Protein AF-A0A1G7WDB5-F1 (afdb_monomer)

Structure (mmCIF, N/CA/C/O backbone):
data_AF-A0A1G7WDB5-F1
#
_entry.id   AF-A0A1G7WDB5-F1
#
loop_
_atom_site.group_PDB
_atom_site.id
_atom_site.type_symbol
_atom_site.label_atom_id
_atom_site.label_alt_id
_atom_site.label_comp_id
_atom_site.label_asym_id
_atom_site.label_entity_id
_atom_site.label_seq_id
_atom_site.pdbx_PDB_ins_code
_atom_site.Cartn_x
_atom_site.Cartn_y
_atom_site.Cartn_z
_atom_site.occupancy
_atom_site.B_iso_or_equiv
_atom_site.auth_seq_id
_atom_site.auth_comp_id
_atom_site.auth_asym_id
_atom_site.auth_atom_id
_atom_site.pdbx_PDB_model_num
ATOM 1 N N . MET A 1 1 ? 35.007 -9.159 -19.078 1.00 35.38 1 MET A N 1
ATOM 2 C CA . MET A 1 1 ? 33.802 -9.496 -18.297 1.00 35.38 1 MET A CA 1
ATOM 3 C C . MET A 1 1 ? 32.646 -8.848 -19.020 1.00 35.38 1 MET A C 1
ATOM 5 O O . MET A 1 1 ? 32.506 -7.634 -18.936 1.00 35.38 1 MET A O 1
ATOM 9 N N . ASP A 1 2 ? 31.940 -9.626 -19.838 1.00 41.91 2 ASP A N 1
ATOM 10 C CA . ASP A 1 2 ? 30.758 -9.146 -20.546 1.00 41.91 2 ASP A CA 1
ATOM 11 C C . ASP A 1 2 ? 29.691 -8.780 -19.519 1.00 41.91 2 ASP A C 1
ATOM 13 O O . ASP A 1 2 ? 29.236 -9.613 -18.737 1.00 41.91 2 ASP A O 1
ATOM 17 N N . ASN A 1 3 ? 29.336 -7.498 -19.491 1.00 50.06 3 ASN A N 1
ATOM 18 C CA . ASN A 1 3 ? 28.147 -7.027 -18.807 1.00 50.06 3 ASN A CA 1
ATOM 19 C C . ASN A 1 3 ? 26.952 -7.508 -19.635 1.00 50.06 3 ASN A C 1
ATOM 21 O O . ASN A 1 3 ? 26.459 -6.773 -20.492 1.00 50.06 3 ASN A O 1
ATOM 25 N N . GLU A 1 4 ? 26.528 -8.755 -19.424 1.00 56.00 4 GLU A N 1
ATOM 26 C CA . GLU A 1 4 ? 25.262 -9.256 -19.947 1.00 56.00 4 GLU A CA 1
ATOM 27 C C . GLU A 1 4 ? 24.157 -8.333 -19.424 1.00 56.00 4 GLU A C 1
ATOM 29 O O . GLU A 1 4 ? 23.785 -8.358 -18.248 1.00 56.00 4 GLU A O 1
ATOM 34 N N . LYS A 1 5 ? 23.672 -7.436 -20.291 1.00 59.19 5 LYS A N 1
ATOM 35 C CA . LYS A 1 5 ? 22.452 -6.680 -20.022 1.00 59.19 5 LYS A CA 1
ATOM 36 C C . LYS A 1 5 ? 21.369 -7.707 -19.676 1.00 59.19 5 LYS A C 1
ATOM 38 O O . LYS A 1 5 ? 21.233 -8.676 -20.424 1.00 59.19 5 LYS A O 1
ATOM 43 N N . PRO A 1 6 ? 20.613 -7.520 -18.580 1.00 62.53 6 PRO A N 1
ATOM 44 C CA . PRO A 1 6 ? 19.534 -8.437 -18.246 1.00 62.53 6 PRO A CA 1
ATOM 45 C C . PRO A 1 6 ? 18.610 -8.557 -19.457 1.00 62.53 6 PRO A C 1
ATOM 47 O O . PRO A 1 6 ? 18.256 -7.540 -20.065 1.00 62.53 6 PRO A O 1
ATOM 50 N N . SER A 1 7 ? 18.259 -9.786 -19.838 1.00 70.56 7 SER A N 1
ATOM 51 C CA . SER A 1 7 ? 17.358 -9.985 -20.968 1.00 70.56 7 SER A CA 1
ATOM 52 C C . SER A 1 7 ? 16.026 -9.280 -20.675 1.00 70.56 7 SER A C 1
ATOM 54 O O . SER A 1 7 ? 15.598 -9.173 -19.518 1.00 70.56 7 SER A O 1
ATOM 56 N N . GLN A 1 8 ? 15.349 -8.765 -21.705 1.00 70.25 8 GLN A N 1
ATOM 57 C CA . GLN A 1 8 ? 14.042 -8.118 -21.520 1.00 70.25 8 GLN A CA 1
ATOM 58 C C . GLN A 1 8 ? 13.028 -9.058 -20.841 1.00 70.25 8 GLN A C 1
ATOM 60 O O . GLN A 1 8 ? 12.173 -8.598 -20.077 1.00 70.25 8 GLN A O 1
ATOM 65 N N . ASP A 1 9 ? 13.164 -10.370 -21.048 1.00 76.12 9 ASP A N 1
ATOM 66 C CA . ASP A 1 9 ? 12.348 -11.393 -20.397 1.00 76.12 9 ASP A CA 1
ATOM 67 C C . ASP A 1 9 ? 12.623 -11.494 -18.886 1.00 76.12 9 ASP A C 1
ATOM 69 O O . ASP A 1 9 ? 11.677 -11.588 -18.094 1.00 76.12 9 ASP A O 1
ATOM 73 N N . ASP A 1 10 ? 13.880 -11.352 -18.454 1.00 78.44 10 ASP A N 1
ATOM 74 C CA . ASP A 1 10 ? 14.243 -11.306 -17.032 1.00 78.44 10 ASP A CA 1
ATOM 75 C C . ASP A 1 10 ? 13.687 -10.061 -16.337 1.00 78.44 10 ASP A C 1
ATOM 77 O O . ASP A 1 10 ? 13.164 -10.142 -15.218 1.00 78.44 10 ASP A O 1
ATOM 81 N N . LEU A 1 11 ?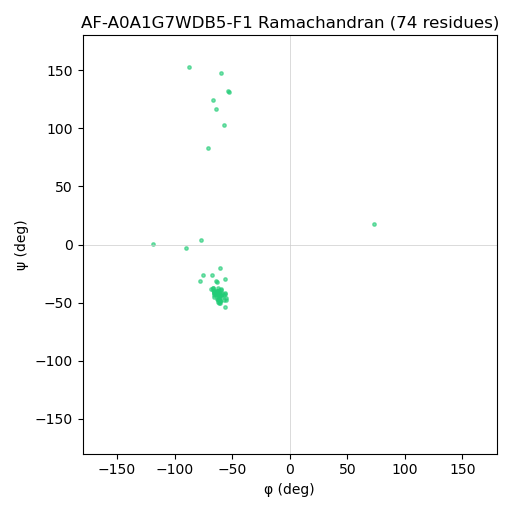 13.747 -8.899 -16.998 1.00 78.88 11 LEU A N 1
ATOM 82 C CA . LEU A 1 11 ? 13.177 -7.653 -16.474 1.00 78.88 11 LEU A CA 1
ATOM 83 C C . LEU A 1 11 ? 11.653 -7.752 -16.341 1.00 78.88 11 LEU A C 1
ATOM 85 O O . LEU A 1 11 ? 11.083 -7.342 -15.324 1.00 78.88 11 LEU A O 1
ATOM 89 N N . LYS A 1 12 ? 10.982 -8.351 -17.330 1.00 78.94 12 LYS A N 1
ATOM 90 C CA . LYS A 1 12 ? 9.528 -8.557 -17.328 1.00 78.94 12 LYS A CA 1
ATOM 91 C C . LYS A 1 12 ? 9.092 -9.524 -16.225 1.00 78.94 12 LYS A C 1
ATOM 93 O O . LYS A 1 12 ? 8.111 -9.255 -15.526 1.00 78.94 12 LYS A O 1
ATOM 98 N N . SER A 1 13 ? 9.847 -10.605 -16.020 1.00 83.38 13 SER A N 1
ATOM 99 C CA . SER A 1 13 ? 9.641 -11.554 -14.921 1.00 83.38 13 SER A CA 1
ATOM 100 C C . SER A 1 13 ? 9.823 -10.885 -13.551 1.00 83.38 13 SER A C 1
ATOM 102 O O . SER A 1 13 ? 8.922 -10.934 -12.708 1.00 83.38 13 SER A O 1
ATOM 104 N N . LYS A 1 14 ? 10.922 -10.141 -13.351 1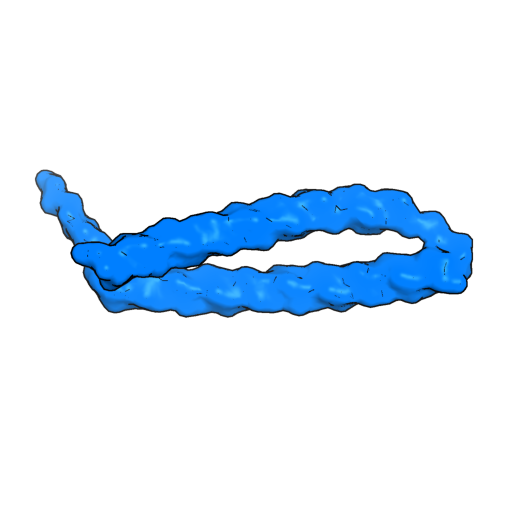.00 83.25 14 LYS A N 1
ATOM 105 C CA . LYS A 1 14 ? 11.177 -9.371 -12.118 1.00 83.25 14 LYS A CA 1
ATOM 106 C C . LYS A 1 14 ? 10.074 -8.350 -11.834 1.00 83.25 14 LYS A C 1
ATOM 108 O O . LYS A 1 14 ? 9.628 -8.239 -10.692 1.00 83.25 14 LYS A O 1
ATOM 113 N N . LEU A 1 15 ? 9.588 -7.639 -12.855 1.00 86.12 15 LEU A N 1
ATOM 114 C CA . LEU A 1 15 ? 8.503 -6.666 -12.706 1.00 86.12 15 LEU A CA 1
ATOM 115 C C . LEU A 1 15 ? 7.193 -7.332 -12.268 1.00 86.12 15 LEU A C 1
ATOM 117 O O . LEU A 1 15 ? 6.488 -6.791 -11.413 1.00 86.12 15 LEU A O 1
ATOM 121 N N . LYS A 1 16 ? 6.881 -8.517 -12.807 1.00 87.81 16 LYS A N 1
ATOM 122 C CA . LYS A 1 16 ? 5.715 -9.307 -12.390 1.00 87.81 16 LYS A CA 1
ATOM 123 C C . LYS A 1 16 ? 5.823 -9.699 -10.916 1.00 87.81 16 LYS A C 1
ATOM 125 O O . LYS A 1 16 ? 4.884 -9.453 -10.162 1.00 87.81 16 LYS A O 1
ATOM 130 N N . THR A 1 17 ? 6.980 -10.206 -10.490 1.00 89.38 17 THR A N 1
ATOM 131 C CA . THR A 1 17 ? 7.247 -10.574 -9.091 1.00 89.38 17 THR A CA 1
ATOM 132 C C . THR A 1 17 ? 7.122 -9.379 -8.149 1.00 89.38 17 THR A C 1
ATOM 134 O O . THR A 1 17 ? 6.395 -9.451 -7.162 1.00 89.38 17 THR A O 1
ATOM 137 N N . ILE A 1 18 ? 7.746 -8.243 -8.477 1.00 89.44 18 ILE A N 1
ATOM 138 C CA . ILE A 1 18 ? 7.646 -7.015 -7.671 1.00 89.44 18 ILE A CA 1
ATOM 139 C C . ILE A 1 18 ? 6.203 -6.527 -7.598 1.00 89.44 18 ILE A C 1
ATOM 141 O O . ILE A 1 18 ? 5.756 -6.088 -6.542 1.00 89.44 18 ILE A O 1
ATOM 145 N N . SER A 1 19 ? 5.449 -6.622 -8.696 1.00 88.38 19 SER A N 1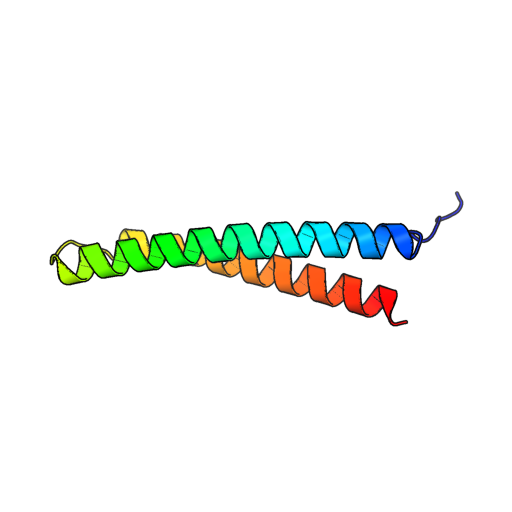
ATOM 146 C CA . SER A 1 19 ? 4.044 -6.232 -8.684 1.00 88.38 19 SER A CA 1
ATOM 147 C C . SER A 1 19 ? 3.206 -7.142 -7.785 1.00 88.38 19 SER A C 1
ATOM 149 O O . SER A 1 19 ? 2.347 -6.631 -7.075 1.00 88.38 19 SER A O 1
ATOM 151 N N . ILE A 1 20 ? 3.450 -8.456 -7.788 1.00 93.31 20 ILE A N 1
ATOM 152 C CA . ILE A 1 20 ? 2.768 -9.403 -6.891 1.00 93.31 20 ILE A CA 1
ATOM 153 C C . ILE A 1 20 ? 3.081 -9.060 -5.432 1.00 93.31 20 ILE A C 1
ATOM 155 O O . ILE A 1 20 ? 2.160 -8.888 -4.637 1.00 93.31 20 ILE A O 1
ATOM 159 N N . ILE A 1 21 ? 4.364 -8.885 -5.103 1.00 91.00 21 ILE A N 1
ATOM 160 C CA . ILE A 1 21 ? 4.808 -8.506 -3.755 1.00 91.00 21 ILE A CA 1
ATOM 161 C C . ILE A 1 21 ? 4.137 -7.196 -3.330 1.00 91.00 21 ILE A C 1
ATOM 163 O O . ILE A 1 21 ? 3.552 -7.129 -2.253 1.00 91.00 21 ILE A O 1
ATOM 167 N N . PHE A 1 22 ? 4.142 -6.180 -4.195 1.00 90.06 22 PHE A N 1
ATOM 168 C CA . PHE A 1 22 ? 3.500 -4.896 -3.922 1.00 90.06 22 PHE A CA 1
ATOM 169 C C . PHE A 1 22 ? 2.020 -5.056 -3.556 1.00 90.06 22 PHE A C 1
ATOM 171 O O . PHE A 1 22 ? 1.580 -4.499 -2.554 1.00 90.06 22 PHE A O 1
ATOM 178 N N . TYR A 1 23 ? 1.256 -5.837 -4.326 1.00 90.06 23 TYR A N 1
ATOM 179 C CA . TYR A 1 23 ? -0.165 -6.045 -4.041 1.00 90.06 23 TYR A CA 1
ATOM 180 C C . TYR A 1 23 ? -0.404 -6.823 -2.743 1.00 90.06 23 TYR A C 1
ATOM 182 O O . TYR A 1 23 ? -1.320 -6.475 -2.005 1.00 90.06 23 TYR A O 1
ATOM 190 N N . ILE A 1 24 ? 0.425 -7.819 -2.421 1.00 92.56 24 ILE A N 1
ATOM 191 C CA . ILE A 1 24 ? 0.324 -8.559 -1.151 1.00 92.56 24 ILE A CA 1
ATOM 192 C C . ILE A 1 24 ? 0.548 -7.624 0.044 1.00 92.56 24 ILE A C 1
ATOM 194 O O . ILE A 1 24 ? -0.242 -7.628 0.993 1.00 92.56 24 ILE A O 1
ATOM 198 N N . PHE A 1 25 ? 1.590 -6.790 -0.014 1.00 90.25 25 PHE A N 1
ATOM 199 C CA . PHE A 1 25 ? 1.862 -5.801 1.031 1.00 90.25 25 PHE A CA 1
ATOM 200 C C . PHE A 1 25 ? 0.746 -4.760 1.127 1.00 90.25 25 PHE A C 1
ATOM 202 O O . PHE A 1 25 ? 0.324 -4.423 2.230 1.00 90.25 25 PHE A O 1
ATOM 209 N N . LEU A 1 26 ? 0.223 -4.299 -0.012 1.00 91.31 26 LEU A N 1
ATOM 210 C CA . LEU A 1 26 ? -0.880 -3.343 -0.057 1.00 91.31 26 LEU A CA 1
ATOM 211 C C . LEU A 1 26 ? -2.149 -3.911 0.594 1.00 91.31 26 LEU A C 1
ATOM 213 O O . LEU A 1 26 ? -2.759 -3.238 1.417 1.00 91.31 26 LEU A O 1
ATOM 217 N N . ILE A 1 27 ? -2.531 -5.148 0.262 1.00 94.44 27 ILE A N 1
ATOM 218 C CA . ILE A 1 27 ? -3.714 -5.804 0.838 1.00 94.44 27 ILE A CA 1
ATOM 219 C C . ILE A 1 27 ? -3.536 -5.993 2.345 1.00 94.44 27 ILE A C 1
ATOM 221 O O . ILE A 1 27 ? -4.422 -5.630 3.116 1.00 94.44 27 ILE A O 1
ATOM 225 N N . THR A 1 28 ? -2.378 -6.500 2.773 1.00 92.94 28 THR A N 1
ATOM 226 C CA . THR A 1 28 ? -2.058 -6.668 4.199 1.00 92.94 28 THR A CA 1
ATOM 227 C C . THR A 1 28 ? -2.160 -5.337 4.948 1.00 92.94 28 THR A C 1
ATOM 229 O O . THR A 1 28 ? -2.755 -5.267 6.024 1.00 92.94 28 THR A O 1
ATOM 232 N N . TRP A 1 29 ? -1.638 -4.259 4.359 1.00 93.06 29 TRP A N 1
ATOM 233 C CA . TRP A 1 29 ? -1.712 -2.918 4.931 1.00 93.06 29 TRP A CA 1
ATOM 234 C C . TRP A 1 29 ? -3.147 -2.382 5.013 1.00 93.06 29 TRP A C 1
ATOM 236 O O . TRP A 1 29 ? -3.520 -1.813 6.035 1.00 93.06 29 TRP A O 1
ATOM 246 N N . LEU A 1 30 ? -3.979 -2.609 3.991 1.00 93.31 30 LEU A N 1
ATOM 247 C CA . LEU A 1 30 ? -5.391 -2.208 4.006 1.00 93.31 30 LEU A CA 1
ATOM 248 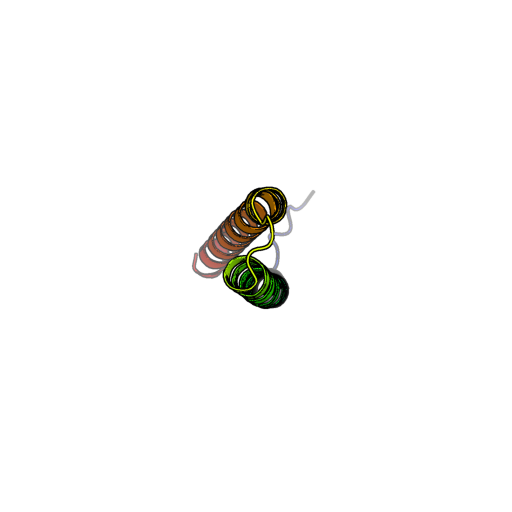C C . LEU A 1 30 ? -6.186 -2.931 5.099 1.00 93.31 30 LEU A C 1
ATOM 250 O O . LEU A 1 30 ? -6.972 -2.298 5.802 1.00 93.31 30 LEU A O 1
ATOM 254 N N . VAL A 1 31 ? -5.950 -4.234 5.286 1.00 94.62 31 VAL A N 1
ATOM 255 C CA . VAL A 1 31 ? -6.556 -5.002 6.387 1.00 94.62 31 VAL A CA 1
ATOM 256 C C . VAL A 1 31 ? -6.117 -4.439 7.738 1.00 94.62 31 VAL A C 1
ATOM 258 O O . VAL A 1 31 ? -6.948 -4.241 8.625 1.00 94.62 31 VAL A O 1
ATOM 261 N N . PHE A 1 32 ? -4.829 -4.121 7.886 1.00 92.06 32 PHE A N 1
ATOM 262 C CA . PHE A 1 32 ? -4.303 -3.516 9.107 1.00 92.06 32 PHE A CA 1
ATOM 263 C C . PHE A 1 32 ? -4.924 -2.140 9.389 1.00 92.06 32 PHE A C 1
ATOM 265 O O . PHE A 1 32 ? -5.317 -1.871 10.521 1.00 92.06 32 PHE A O 1
ATOM 272 N N . ILE A 1 33 ? -5.107 -1.294 8.370 1.00 92.62 33 ILE A N 1
ATOM 273 C CA . ILE A 1 33 ? -5.837 -0.027 8.517 1.00 92.62 33 ILE A CA 1
ATOM 274 C C . ILE A 1 33 ? -7.287 -0.265 8.941 1.00 92.62 33 ILE A C 1
ATOM 276 O O . ILE A 1 33 ? -7.762 0.407 9.854 1.00 92.62 33 ILE A O 1
ATOM 280 N N . GLY A 1 34 ? -7.978 -1.237 8.341 1.00 93.12 34 GLY A N 1
ATOM 281 C CA . GLY A 1 34 ? -9.328 -1.614 8.763 1.00 93.12 34 GLY A CA 1
ATOM 282 C C . GLY A 1 34 ? -9.383 -1.989 10.248 1.00 93.12 34 GLY A C 1
ATOM 283 O O . GLY A 1 34 ? -10.266 -1.536 10.976 1.00 93.12 34 GLY A O 1
ATOM 284 N N . PHE A 1 35 ? -8.386 -2.737 10.728 1.00 92.94 35 PHE A N 1
ATOM 285 C CA . PHE A 1 35 ? -8.243 -3.079 12.143 1.00 92.94 35 PHE A CA 1
ATOM 286 C C . PHE A 1 35 ? -7.972 -1.856 13.034 1.00 92.94 35 PHE A C 1
ATOM 288 O O . PHE A 1 35 ? -8.546 -1.747 14.118 1.00 92.94 35 PHE A O 1
ATOM 295 N N . ILE A 1 36 ? -7.133 -0.914 12.595 1.00 92.31 36 ILE A N 1
ATOM 296 C CA . ILE A 1 36 ? -6.896 0.342 13.324 1.00 92.31 36 ILE A CA 1
ATOM 297 C C . ILE A 1 36 ? -8.197 1.132 13.456 1.00 92.31 36 ILE A C 1
ATOM 299 O O . ILE A 1 36 ? -8.548 1.540 14.560 1.00 92.31 36 ILE A O 1
ATOM 303 N N . ILE A 1 37 ? -8.935 1.306 12.356 1.00 93.31 37 ILE A N 1
ATOM 304 C CA . ILE A 1 37 ? -10.210 2.032 12.350 1.00 93.31 37 ILE A CA 1
ATOM 305 C C . ILE A 1 37 ? -11.211 1.354 13.290 1.00 93.31 37 ILE A C 1
ATOM 307 O O . ILE A 1 37 ? -11.861 2.033 14.079 1.00 93.31 37 ILE A O 1
ATOM 311 N N . PHE A 1 38 ? -11.298 0.022 13.272 1.00 94.00 38 PHE A N 1
ATOM 312 C CA . PHE A 1 38 ? -12.161 -0.721 14.190 1.00 94.00 38 PHE A CA 1
ATOM 313 C C . PHE A 1 38 ? -11.817 -0.460 15.666 1.00 94.00 38 PHE A C 1
ATOM 315 O O . PHE A 1 38 ? -12.713 -0.209 16.476 1.00 94.00 38 PHE A O 1
ATOM 322 N N . ASN A 1 39 ? -10.530 -0.478 16.028 1.00 92.12 39 ASN A N 1
ATOM 323 C CA . ASN A 1 39 ? -10.102 -0.178 17.398 1.00 92.12 39 ASN A CA 1
ATOM 324 C C . ASN A 1 39 ? -10.360 1.285 17.779 1.00 92.12 39 ASN A C 1
ATOM 326 O O . ASN A 1 39 ? -10.781 1.538 18.906 1.00 92.12 39 ASN A O 1
ATOM 330 N N . LEU A 1 40 ? -10.177 2.218 16.839 1.00 92.38 40 LEU A N 1
ATOM 331 C CA . LEU A 1 40 ? -10.465 3.638 17.035 1.00 92.38 40 LEU A CA 1
ATOM 332 C C . LEU A 1 40 ? -11.957 3.862 17.323 1.00 92.38 40 LEU A C 1
ATOM 334 O O . LEU A 1 40 ? -12.304 4.523 18.296 1.00 92.38 40 LEU A O 1
ATOM 338 N N . VAL A 1 41 ? -12.842 3.257 16.522 1.00 93.19 41 VAL A N 1
ATOM 339 C CA . VAL A 1 41 ? -14.303 3.315 16.725 1.00 93.19 41 VAL A CA 1
ATOM 340 C C . VAL A 1 41 ? -14.713 2.634 18.035 1.00 93.19 41 VAL A C 1
ATOM 342 O O . VAL A 1 41 ? -15.652 3.071 18.692 1.00 93.19 41 VAL A O 1
ATOM 345 N N . SER A 1 42 ? -13.972 1.608 18.459 1.00 93.44 42 SER A N 1
ATOM 346 C CA . SER A 1 42 ? -14.160 0.941 19.755 1.00 93.44 42 SER A CA 1
ATOM 347 C C . SER A 1 42 ? -13.599 1.734 20.949 1.00 93.44 42 SER A C 1
ATOM 349 O O . SER A 1 42 ? -13.596 1.218 22.065 1.00 93.44 42 SER A O 1
ATOM 351 N N . GLY A 1 43 ? -13.088 2.954 20.737 1.00 90.25 43 GLY A N 1
ATOM 352 C CA . GLY A 1 43 ? -12.566 3.828 21.792 1.00 90.25 43 GLY A CA 1
ATOM 353 C C . GLY A 1 43 ? -11.213 3.406 22.371 1.00 90.25 43 GLY A C 1
ATOM 354 O O . GLY A 1 43 ? -10.854 3.845 23.462 1.00 90.25 43 GLY A O 1
ATOM 355 N N . LYS A 1 44 ? -10.461 2.542 21.679 1.00 90.50 44 LYS A N 1
ATOM 356 C CA . LYS A 1 44 ? -9.123 2.112 22.108 1.00 90.50 44 LYS A CA 1
ATOM 357 C C . LYS A 1 44 ? -8.052 3.068 21.590 1.00 90.50 44 LYS A C 1
ATOM 359 O O . LYS A 1 44 ? -8.205 3.679 20.536 1.00 90.50 44 LYS A O 1
ATOM 364 N N . GLU A 1 45 ? -6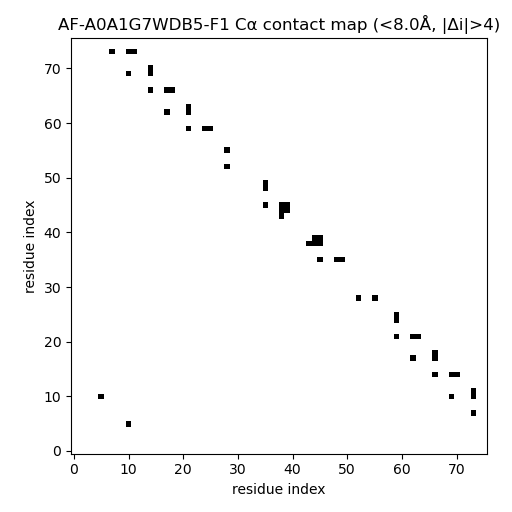.935 3.153 22.305 1.00 90.56 45 GLU A N 1
ATOM 365 C CA . GLU A 1 45 ? -5.776 3.922 21.858 1.00 90.56 45 GLU A CA 1
ATOM 366 C C . GLU A 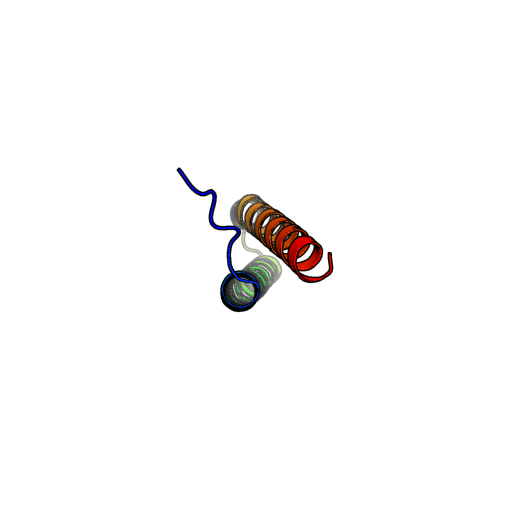1 45 ? -5.147 3.284 20.607 1.00 90.56 45 GLU A C 1
ATOM 368 O O . GLU A 1 45 ? -4.774 2.111 20.606 1.00 90.56 45 GLU A O 1
ATOM 373 N N . THR A 1 46 ? -5.020 4.063 19.531 1.00 88.56 46 THR A N 1
ATOM 374 C CA . THR A 1 46 ? -4.503 3.590 18.234 1.00 88.56 46 THR A CA 1
ATOM 375 C C . THR A 1 46 ? -3.229 4.296 17.778 1.00 88.56 46 THR A C 1
ATOM 377 O O . THR A 1 46 ? -2.718 3.986 16.703 1.00 88.56 46 THR A O 1
ATOM 380 N N . THR A 1 47 ? -2.700 5.242 18.559 1.00 89.25 47 THR A N 1
ATOM 381 C CA . THR A 1 47 ? -1.548 6.083 18.185 1.00 89.25 47 THR A CA 1
ATOM 382 C C . THR A 1 47 ? -0.325 5.251 17.798 1.00 89.25 47 THR A C 1
ATOM 384 O O . THR A 1 47 ? 0.275 5.47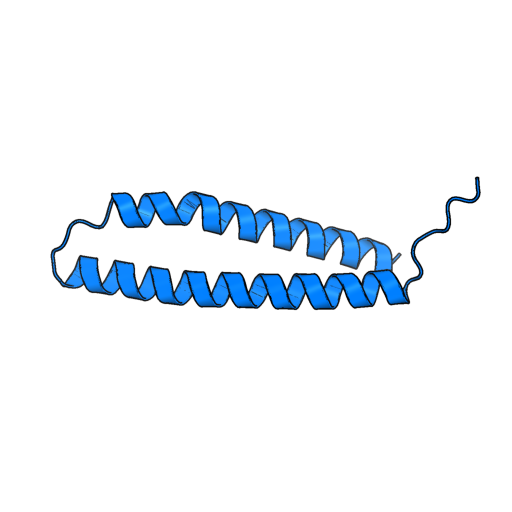4 16.749 1.00 89.25 47 THR A O 1
ATOM 387 N N . SER A 1 48 ? 0.007 4.234 18.597 1.00 87.50 48 SER A N 1
ATOM 388 C CA . SER A 1 48 ? 1.123 3.320 18.323 1.00 87.50 48 SER A CA 1
ATOM 389 C C . SER A 1 48 ? 0.920 2.513 17.035 1.00 87.50 48 SER A C 1
ATOM 391 O O . SER A 1 48 ? 1.852 2.360 16.244 1.00 87.50 48 SER A O 1
ATOM 393 N N . LEU A 1 49 ? -0.310 2.054 16.776 1.00 88.31 49 LEU A N 1
ATOM 394 C CA . LEU A 1 49 ? -0.659 1.316 15.561 1.00 88.31 49 LEU A CA 1
ATOM 395 C C . LEU A 1 49 ? -0.549 2.204 14.315 1.00 88.31 49 LEU A C 1
ATOM 397 O O . LEU A 1 49 ? -0.032 1.756 13.293 1.00 88.31 49 LEU A O 1
ATOM 401 N N . PHE A 1 50 ? -0.963 3.474 14.411 1.00 86.56 50 PHE A N 1
ATOM 402 C CA . PHE A 1 50 ? -0.781 4.461 13.344 1.00 86.56 50 PHE A CA 1
ATOM 403 C C . PHE A 1 50 ? 0.698 4.724 13.050 1.00 86.56 50 PHE A C 1
ATOM 405 O O . PHE A 1 50 ? 1.084 4.726 11.883 1.00 86.56 50 PHE A O 1
ATOM 412 N N . ILE A 1 51 ? 1.548 4.872 14.070 1.00 90.31 51 ILE A N 1
ATOM 413 C CA . ILE A 1 51 ? 3.001 5.032 13.875 1.00 90.31 51 ILE A CA 1
ATOM 414 C C . ILE A 1 51 ? 3.587 3.812 13.146 1.00 90.31 51 ILE A C 1
ATOM 416 O O . ILE A 1 51 ? 4.400 3.969 12.234 1.00 90.31 51 ILE A O 1
ATOM 420 N N . GLY A 1 52 ? 3.106 2.605 13.460 1.00 86.44 52 GLY A N 1
ATOM 421 C CA . GLY A 1 52 ? 3.483 1.373 12.762 1.00 86.44 52 GLY A CA 1
ATOM 422 C C . GLY A 1 52 ? 3.154 1.358 11.261 1.00 86.44 52 GLY A C 1
ATOM 423 O O . GLY A 1 52 ? 3.775 0.608 10.509 1.00 86.44 52 GLY A O 1
ATOM 424 N N . THR A 1 53 ? 2.237 2.208 10.784 1.00 90.50 53 THR A N 1
ATOM 425 C CA . THR A 1 53 ? 1.916 2.304 9.348 1.00 90.50 53 THR A CA 1
ATOM 426 C C . THR A 1 53 ? 2.983 3.035 8.532 1.00 90.50 53 THR A C 1
ATOM 428 O O . THR A 1 53 ? 3.143 2.740 7.348 1.00 90.50 53 THR A O 1
ATOM 431 N N . ILE A 1 54 ? 3.752 3.938 9.151 1.00 89.81 54 ILE A N 1
ATOM 432 C CA . ILE A 1 54 ? 4.776 4.764 8.488 1.00 89.81 54 ILE A CA 1
ATOM 433 C C . ILE A 1 54 ? 5.826 3.911 7.750 1.00 89.81 54 ILE A C 1
ATOM 435 O O . ILE A 1 54 ? 6.011 4.119 6.546 1.00 89.81 54 ILE A O 1
ATOM 439 N N . PRO A 1 55 ? 6.493 2.925 8.388 1.00 90.69 55 PRO A N 1
ATOM 440 C CA . PRO A 1 55 ? 7.462 2.081 7.688 1.00 90.69 55 PRO A CA 1
ATOM 441 C C . PRO A 1 55 ? 6.824 1.238 6.573 1.00 90.69 55 PRO A C 1
ATOM 443 O O . PRO A 1 55 ? 7.458 1.016 5.543 1.00 90.69 55 PRO A O 1
ATOM 446 N N . ILE A 1 56 ? 5.562 0.815 6.723 1.00 89.75 56 ILE A N 1
ATOM 447 C CA . ILE A 1 56 ? 4.851 0.043 5.690 1.00 89.75 56 ILE A CA 1
ATOM 448 C C . ILE A 1 56 ? 4.637 0.902 4.437 1.00 89.75 56 ILE A C 1
ATOM 450 O O . ILE A 1 56 ? 4.922 0.463 3.321 1.00 89.75 56 ILE A O 1
ATOM 454 N N . VAL A 1 57 ? 4.203 2.154 4.615 1.00 90.19 57 VAL A N 1
ATOM 455 C CA . VAL A 1 57 ? 4.039 3.113 3.513 1.00 90.19 57 VAL A CA 1
ATOM 456 C C . VAL A 1 57 ? 5.379 3.398 2.831 1.00 90.19 57 VAL A C 1
ATOM 458 O O . VAL A 1 57 ? 5.445 3.415 1.602 1.00 90.19 57 VAL A O 1
ATOM 461 N N . ALA A 1 58 ? 6.464 3.549 3.596 1.00 91.88 58 ALA A N 1
ATOM 462 C CA . ALA A 1 58 ? 7.800 3.744 3.035 1.00 91.88 58 ALA A CA 1
ATOM 463 C C . ALA A 1 58 ? 8.230 2.570 2.132 1.00 91.88 58 ALA A C 1
ATOM 465 O O . ALA A 1 58 ? 8.712 2.792 1.020 1.00 91.88 58 ALA A O 1
ATOM 466 N N . ILE A 1 59 ? 7.988 1.324 2.558 1.00 90.19 59 ILE A N 1
ATOM 467 C CA . ILE A 1 59 ? 8.270 0.123 1.752 1.00 90.19 59 ILE A CA 1
ATOM 468 C C . ILE A 1 59 ? 7.451 0.126 0.454 1.00 90.19 59 ILE A C 1
ATOM 470 O O . ILE A 1 59 ? 7.999 -0.136 -0.618 1.00 90.19 59 ILE A O 1
ATOM 474 N N . LEU A 1 60 ? 6.159 0.466 0.519 1.00 90.56 60 LEU A N 1
ATOM 475 C CA . LEU A 1 60 ? 5.303 0.556 -0.670 1.00 90.56 60 LEU A CA 1
ATOM 476 C C . LEU A 1 60 ? 5.818 1.607 -1.664 1.00 90.56 60 LEU A C 1
ATOM 478 O O . LEU A 1 60 ? 5.854 1.348 -2.870 1.00 90.56 60 LEU A O 1
ATOM 482 N N . ILE A 1 61 ? 6.272 2.766 -1.177 1.00 92.06 61 ILE A N 1
ATOM 483 C CA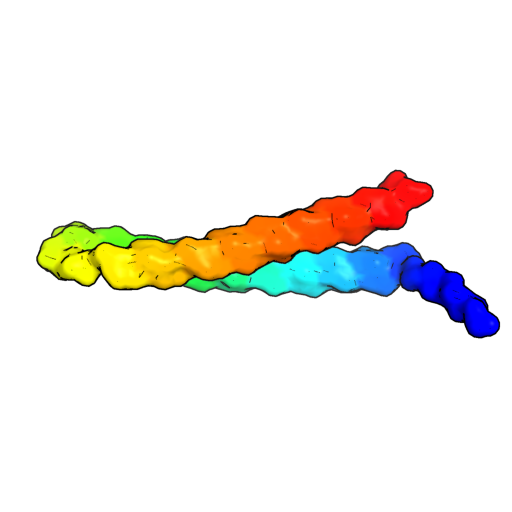 . ILE A 1 61 ? 6.868 3.810 -2.023 1.00 92.06 61 ILE A CA 1
ATOM 484 C C . ILE A 1 61 ? 8.130 3.284 -2.715 1.00 92.06 61 ILE A C 1
ATOM 486 O O . ILE A 1 61 ? 8.259 3.432 -3.932 1.00 92.06 61 ILE A O 1
ATOM 490 N N . ILE A 1 62 ? 9.031 2.627 -1.979 1.00 91.69 62 ILE A N 1
ATOM 491 C CA . ILE A 1 62 ? 10.267 2.059 -2.537 1.00 91.69 62 ILE A CA 1
ATOM 492 C C . ILE A 1 62 ? 9.944 1.010 -3.610 1.00 91.69 62 ILE A C 1
ATOM 494 O O . ILE A 1 62 ? 10.469 1.084 -4.721 1.00 91.69 62 ILE A O 1
ATOM 498 N N . LEU A 1 63 ? 9.034 0.072 -3.330 1.00 88.06 63 LEU A N 1
ATOM 499 C CA . LEU A 1 63 ? 8.605 -0.944 -4.299 1.00 88.06 63 LEU A CA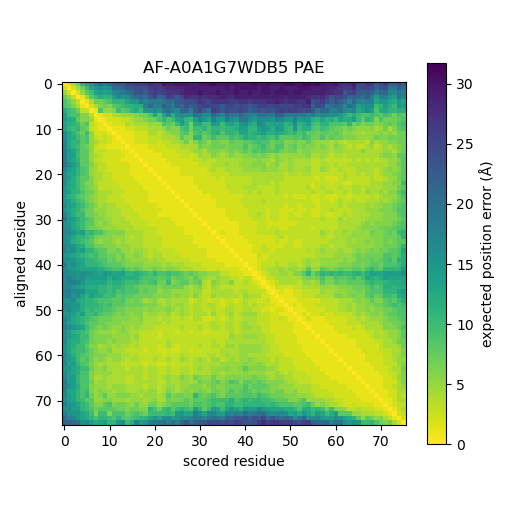 1
ATOM 500 C C . LEU A 1 63 ? 7.993 -0.315 -5.559 1.00 88.06 63 LEU A C 1
ATOM 502 O O . LEU A 1 63 ? 8.270 -0.765 -6.673 1.00 88.06 63 LEU A O 1
ATOM 506 N N . SER A 1 64 ? 7.207 0.753 -5.402 1.00 87.56 64 SER A N 1
ATOM 507 C CA . SER A 1 64 ? 6.637 1.510 -6.521 1.00 87.56 64 SER A CA 1
ATOM 508 C C . SER A 1 64 ? 7.722 2.182 -7.373 1.00 87.56 64 SER A C 1
ATOM 510 O O . SER A 1 64 ? 7.692 2.100 -8.605 1.00 87.56 64 SER A O 1
ATOM 512 N N . GLN A 1 65 ? 8.737 2.778 -6.739 1.00 91.19 65 GLN A N 1
ATOM 513 C CA . GLN A 1 65 ? 9.878 3.369 -7.441 1.00 91.19 65 GLN A CA 1
ATOM 514 C C . GLN A 1 65 ? 10.697 2.318 -8.199 1.00 91.19 65 GLN A C 1
ATOM 516 O O . GLN A 1 65 ? 11.045 2.548 -9.359 1.00 91.19 65 GLN A O 1
ATOM 521 N N . ILE A 1 66 ? 10.963 1.155 -7.592 1.00 88.31 66 ILE A N 1
ATOM 522 C CA . ILE A 1 66 ? 11.666 0.044 -8.252 1.00 88.31 66 ILE A CA 1
ATOM 523 C C . ILE A 1 66 ? 10.858 -0.444 -9.463 1.00 88.31 66 ILE A C 1
ATOM 525 O O . ILE A 1 66 ? 11.401 -0.547 -10.562 1.00 88.31 66 ILE A O 1
ATOM 529 N N . LYS A 1 67 ? 9.546 -0.665 -9.300 1.00 84.25 67 LYS A N 1
ATOM 530 C CA . LYS A 1 67 ? 8.641 -1.041 -10.399 1.00 84.25 67 LYS A CA 1
ATOM 531 C C . LYS A 1 67 ? 8.680 -0.020 -11.541 1.00 84.25 67 LYS A C 1
ATOM 533 O O . LYS A 1 67 ? 8.713 -0.410 -12.706 1.00 84.25 67 LYS A O 1
ATOM 538 N N . SER A 1 68 ? 8.696 1.274 -11.217 1.00 87.00 68 SER A N 1
ATOM 539 C CA . SER A 1 68 ? 8.781 2.361 -12.198 1.00 87.00 68 SER A CA 1
ATOM 540 C C . SER A 1 68 ? 10.116 2.365 -12.952 1.00 87.00 68 SER A C 1
ATOM 542 O O . SER A 1 68 ? 10.115 2.485 -14.176 1.00 87.00 68 SER A O 1
ATOM 544 N N . LYS A 1 69 ? 11.246 2.166 -12.255 1.00 86.75 69 LYS A N 1
ATOM 545 C CA . LYS A 1 69 ? 12.578 2.064 -12.881 1.00 86.75 69 LYS A CA 1
ATOM 546 C C . LYS A 1 69 ? 12.662 0.895 -13.864 1.00 86.75 69 LYS A C 1
ATOM 548 O O . LYS A 1 69 ? 13.001 1.117 -15.019 1.00 86.75 69 LYS A O 1
ATOM 553 N N . ILE A 1 70 ? 12.246 -0.305 -13.451 1.00 82.62 70 ILE A N 1
ATOM 554 C CA . ILE A 1 70 ? 12.264 -1.494 -14.322 1.00 82.62 70 ILE A CA 1
ATOM 555 C C . ILE A 1 70 ? 11.342 -1.296 -15.534 1.00 82.62 70 ILE A C 1
ATOM 557 O O . ILE A 1 70 ? 11.701 -1.641 -16.654 1.00 82.62 70 ILE A O 1
ATOM 561 N N . LYS A 1 71 ? 10.161 -0.688 -15.347 1.00 81.25 71 LYS A N 1
ATOM 562 C CA . LYS A 1 71 ? 9.248 -0.401 -16.466 1.00 81.25 71 LYS A CA 1
ATOM 563 C C . LYS A 1 71 ? 9.869 0.554 -17.491 1.00 81.25 71 LYS A C 1
ATOM 565 O O . LYS A 1 71 ? 9.622 0.394 -18.682 1.00 81.25 71 LYS A O 1
ATOM 570 N N . LYS A 1 72 ? 10.644 1.545 -17.038 1.00 83.00 72 LYS A N 1
ATOM 571 C CA . LYS A 1 72 ? 11.363 2.464 -17.931 1.00 83.00 72 LYS A CA 1
ATOM 572 C C . LYS A 1 72 ? 12.446 1.744 -18.730 1.00 83.00 72 LYS A C 1
ATOM 574 O O . LYS A 1 72 ? 12.542 2.009 -19.916 1.00 83.00 72 LYS A O 1
ATOM 579 N N . GLU A 1 73 ? 13.186 0.825 -18.112 1.00 77.00 73 GLU A N 1
ATOM 580 C CA . GLU A 1 73 ? 14.222 0.024 -18.788 1.00 77.00 73 GLU A CA 1
ATOM 581 C C . GLU A 1 73 ? 13.664 -0.970 -19.817 1.00 77.00 73 GLU A C 1
ATOM 583 O O . GLU A 1 73 ? 14.364 -1.315 -20.755 1.00 77.00 73 GLU A O 1
ATOM 588 N N . ILE A 1 74 ? 12.415 -1.428 -19.672 1.00 71.25 74 ILE A N 1
ATOM 589 C CA . ILE A 1 74 ? 11.761 -2.304 -20.665 1.00 71.25 74 ILE A CA 1
ATOM 590 C C . ILE A 1 74 ? 11.253 -1.512 -21.884 1.00 71.25 74 ILE A C 1
ATOM 592 O O . ILE A 1 74 ? 11.173 -2.054 -22.983 1.00 71.25 74 ILE A O 1
ATOM 596 N N . ASN A 1 75 ? 10.859 -0.251 -21.684 1.00 62.47 75 ASN A N 1
ATOM 597 C CA . ASN A 1 75 ? 10.269 0.601 -22.723 1.00 62.47 75 ASN A CA 1
ATOM 598 C C . ASN A 1 75 ? 11.304 1.432 -23.513 1.00 62.47 75 ASN A C 1
ATOM 600 O O . ASN A 1 75 ? 10.897 2.172 -24.409 1.00 62.47 75 ASN A O 1
ATOM 604 N N . TYR A 1 76 ? 12.590 1.352 -23.157 1.00 51.72 76 TYR A N 1
ATOM 605 C CA . TYR A 1 76 ? 13.729 1.997 -23.825 1.00 51.72 76 TYR A CA 1
ATOM 606 C C . TYR A 1 76 ? 14.627 0.935 -24.460 1.00 51.72 76 TYR A C 1
ATOM 608 O O . TYR A 1 76 ? 15.225 1.241 -25.513 1.00 51.72 76 TYR A O 1
#

Sequence (76 aa):
MDNEKPSQDDLKSKLKTISIIFYIFLITWLVFIGFIIFNLVSGKETTSLFIGTIPIVAILIILSQIKSKIKKEINY

Foldseek 3Di:
DDPPDPPLVNLVVVLVVLVVVLVVLVVVLVVLVVVLVVCVVVVHDNPVSVVVVVVSVVVSVVSVVVSVVSVVVSVD

Mean predicted aligned error: 7.13 Å

Organism: NCBI:txid470826

pLDDT: mean 84.37, std 12.58, range [35.38, 94.62]

Solvent-accessible surface area (backbone atoms only — not comparable to full-atom values): 4411 Å² total; per-residue (Å²): 132,84,81,75,70,76,51,70,65,57,53,52,51,51,47,51,52,52,50,52,53,49,50,53,54,51,51,54,48,52,53,49,49,52,52,47,52,50,39,44,78,70,72,44,94,42,66,70,62,56,59,60,43,53,65,56,52,52,51,53,52,52,52,50,51,52,49,51,53,55,54,52,64,71,77,106

Nearest PDB structures (foldseek):
  6r1o-assembly1_A-2  TM=8.689E-01  e=7.480E-01  Escherichia coli
  6hdz-assembly1_A  TM=8.704E-01  e=9.079E-01  Pseudomonas aeruginosa
  6he1-assembly1_A  TM=8.895E-01  e=1.102E+00  Pseudomonas aeruginosa
  6r1m-assembly1_B  TM=8.589E-01  e=1.102E+00  Escherichia coli
  6r1m-assembly1_A  TM=8.634E-01  e=1.522E+00  Escherichia coli

Radius of gyration: 17.78 Å; Cα contacts (8 Å, |Δi|>4): 26; chains: 1; bounding box: 48×18×46 Å

Secondary structure (DSSP, 8-state):
----PPPHHHHHHHHHHHHHHHHHHHHHHHHHHHHHHHHHHTT---HHHHHHHHHHHHHHHHHHHHHHHHHHHH--